Protein AF-A0A4Y2U5A9-F1 (afdb_monomer_lite)

Foldseek 3Di:
DWFDADVDIDDDDDDDDDVVVPCVVCVVVVVDDDDDPVVQVRRDDPNHTDDDDDDDDD

InterPro domains:
  IPR004162 E3 ubiquitin-protein ligase SINA-like, animal [PTHR45877] (1-57)
  IPR008974 TRAF-like [G3DSA:2.60.210.10] (1-57)
  IPR018121 Seven-in-absentia protein, TRAF-like domain [PF03145] (1-54)

Organism: Araneus ventricosus (NCBI:txid182803)

Sequence (58 aa):
LELNGNRRRLTWEATPRSILEGVTPAIMSSDCLVFDTNIAQIFADNGNLGINVTISLC

Structure (mmCIF, N/CA/C/O backbone):
data_AF-A0A4Y2U5A9-F1
#
_entry.id   AF-A0A4Y2U5A9-F1
#
loop_
_atom_site.group_PDB
_atom_site.id
_atom_site.type_symbol
_atom_site.label_atom_id
_atom_site.label_alt_id
_atom_site.label_comp_id
_atom_site.label_asym_id
_atom_site.label_entity_id
_atom_site.label_seq_id
_atom_site.pdbx_PDB_ins_code
_atom_site.Cartn_x
_atom_site.Cartn_y
_atom_site.Cartn_z
_atom_site.occupancy
_atom_site.B_iso_or_equiv
_atom_site.auth_seq_id
_atom_site.auth_comp_id
_atom_site.auth_asym_id
_atom_site.auth_atom_id
_atom_site.pdbx_PDB_model_num
ATOM 1 N N . LEU A 1 1 ? 2.106 -4.592 1.328 1.00 97.62 1 LEU A N 1
ATOM 2 C CA . LEU A 1 1 ? 1.460 -3.410 1.944 1.00 97.62 1 LEU A CA 1
ATOM 3 C C . LEU A 1 1 ? 0.431 -3.896 2.944 1.00 97.62 1 LEU A C 1
ATOM 5 O O . LEU A 1 1 ? -0.300 -4.827 2.629 1.00 97.62 1 LEU A O 1
ATOM 9 N N . GLU A 1 2 ? 0.366 -3.291 4.121 1.00 98.25 2 GLU A N 1
ATOM 10 C CA . GLU A 1 2 ? -0.542 -3.729 5.180 1.00 98.25 2 GLU A CA 1
ATOM 11 C C . GLU A 1 2 ? -1.128 -2.541 5.953 1.00 98.25 2 GLU A C 1
ATOM 13 O O . GLU A 1 2 ? -0.401 -1.630 6.345 1.00 98.25 2 GLU A O 1
ATOM 18 N N . LEU A 1 3 ? -2.444 -2.570 6.181 1.00 97.81 3 LEU A N 1
ATOM 19 C CA . LEU A 1 3 ? -3.155 -1.685 7.102 1.00 97.81 3 LEU A CA 1
ATOM 20 C C . LEU A 1 3 ? -3.471 -2.460 8.381 1.00 97.81 3 LEU A C 1
ATOM 22 O O . LEU A 1 3 ? -4.037 -3.557 8.322 1.00 97.81 3 LEU A O 1
ATOM 26 N N . ASN A 1 4 ? -3.145 -1.875 9.531 1.00 96.56 4 ASN A N 1
ATOM 27 C CA . ASN A 1 4 ? -3.425 -2.456 10.840 1.00 96.56 4 ASN A CA 1
ATOM 28 C C . ASN A 1 4 ? -4.394 -1.578 11.614 1.00 96.56 4 ASN A C 1
ATOM 30 O O . ASN A 1 4 ? -4.203 -0.375 11.735 1.00 96.56 4 ASN A O 1
ATOM 34 N N . GLY A 1 5 ? -5.441 -2.202 12.137 1.00 92.19 5 GLY A N 1
ATOM 35 C CA . GLY A 1 5 ? -6.444 -1.569 12.977 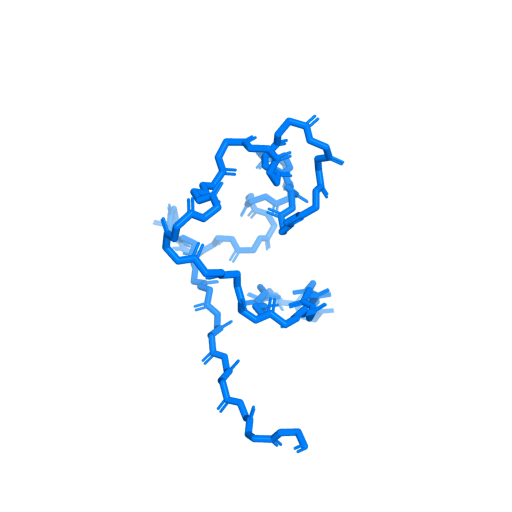1.00 92.19 5 GLY A CA 1
ATOM 36 C C . GLY A 1 5 ? -6.718 -2.449 14.186 1.00 92.19 5 GLY A C 1
ATOM 37 O O . GLY A 1 5 ? -6.203 -3.564 14.300 1.00 92.19 5 GLY A O 1
ATOM 38 N N . ASN A 1 6 ? -7.559 -1.979 15.103 1.00 90.81 6 ASN A N 1
ATOM 39 C CA . ASN A 1 6 ? -7.877 -2.752 16.301 1.00 90.81 6 ASN A CA 1
ATOM 40 C C . ASN A 1 6 ? -8.502 -4.115 15.931 1.00 90.81 6 ASN A C 1
ATOM 42 O O . ASN A 1 6 ? -9.651 -4.180 15.491 1.00 90.81 6 ASN A O 1
ATOM 46 N N . ARG A 1 7 ? -7.731 -5.202 16.100 1.00 93.38 7 ARG A N 1
ATOM 47 C CA . ARG A 1 7 ? -8.086 -6.591 15.728 1.00 93.38 7 ARG A CA 1
ATOM 48 C C . ARG A 1 7 ? -8.455 -6.785 14.251 1.00 93.38 7 ARG A C 1
ATOM 50 O O . ARG A 1 7 ? -9.134 -7.751 13.908 1.00 93.38 7 ARG A O 1
ATOM 57 N N . ARG A 1 8 ? -8.034 -5.874 13.375 1.00 95.38 8 ARG A N 1
ATOM 58 C CA . ARG A 1 8 ? -8.303 -5.924 11.935 1.00 95.38 8 ARG A CA 1
ATOM 59 C C . ARG A 1 8 ? -6.998 -5.745 11.184 1.00 95.38 8 ARG A C 1
ATOM 61 O O . ARG A 1 8 ? -6.146 -4.966 11.601 1.00 95.38 8 ARG A O 1
ATOM 68 N N . ARG A 1 9 ? -6.864 -6.447 10.065 1.00 97.06 9 ARG A N 1
ATOM 69 C CA . ARG A 1 9 ? -5.695 -6.367 9.195 1.00 97.06 9 ARG A CA 1
ATOM 70 C C . ARG A 1 9 ? -6.133 -6.516 7.749 1.00 97.06 9 ARG A C 1
ATOM 72 O O . ARG A 1 9 ? -6.923 -7.409 7.449 1.00 97.06 9 ARG A O 1
ATOM 79 N N . LEU A 1 10 ? -5.628 -5.648 6.883 1.00 97.88 10 LEU A N 1
ATOM 80 C CA . LEU A 1 10 ? -5.793 -5.742 5.437 1.00 97.88 10 LEU A CA 1
ATOM 81 C C . LEU A 1 10 ? -4.404 -5.803 4.811 1.00 97.88 10 LEU A C 1
ATOM 83 O O . LEU A 1 10 ? -3.599 -4.906 5.044 1.00 97.88 10 LEU A O 1
ATOM 87 N N . THR A 1 11 ? -4.130 -6.836 4.019 1.00 97.94 11 THR A N 1
ATOM 88 C CA . THR A 1 11 ? -2.806 -7.075 3.432 1.00 97.94 11 THR A CA 1
ATOM 89 C C . THR A 1 11 ? -2.930 -7.205 1.915 1.00 97.94 11 THR A C 1
ATOM 91 O O . THR A 1 11 ? -3.852 -7.846 1.419 1.00 97.94 11 THR A O 1
ATOM 94 N N . TRP A 1 12 ? -2.000 -6.592 1.185 1.00 98.31 12 TRP A N 1
ATOM 95 C CA . TRP A 1 12 ? -1.831 -6.736 -0.260 1.00 98.31 12 TRP A CA 1
ATOM 96 C C . TRP A 1 12 ? -0.357 -6.991 -0.571 1.00 98.31 12 TRP A C 1
ATOM 98 O O . TRP A 1 12 ? 0.511 -6.215 -0.159 1.00 98.31 12 TRP A O 1
ATOM 108 N N . GLU A 1 13 ? -0.077 -8.069 -1.293 1.00 97.75 13 GLU A N 1
ATOM 109 C CA . GLU A 1 13 ? 1.267 -8.493 -1.683 1.00 97.75 13 GLU A CA 1
ATOM 110 C C . GLU A 1 13 ? 1.332 -8.608 -3.203 1.00 97.75 13 GLU A C 1
ATOM 112 O O . GLU A 1 13 ? 0.414 -9.130 -3.832 1.00 97.75 13 GLU A O 1
ATOM 117 N N . ALA A 1 14 ? 2.412 -8.101 -3.791 1.00 96.62 14 ALA A N 1
ATOM 118 C CA . ALA A 1 14 ? 2.673 -8.183 -5.220 1.00 96.62 14 ALA A CA 1
ATOM 119 C C . ALA A 1 14 ? 4.166 -7.981 -5.492 1.00 96.62 14 ALA A C 1
ATOM 121 O O . ALA A 1 14 ? 4.908 -7.479 -4.643 1.00 96.62 14 ALA A O 1
ATOM 122 N N . THR A 1 15 ? 4.595 -8.319 -6.705 1.00 95.81 15 THR A N 1
ATOM 123 C CA . THR A 1 15 ? 5.929 -7.973 -7.199 1.00 95.81 15 THR A CA 1
ATOM 124 C C . THR A 1 15 ? 6.002 -6.469 -7.502 1.00 95.81 15 THR A C 1
ATOM 126 O O . THR A 1 15 ? 5.093 -5.940 -8.150 1.00 95.81 15 THR A O 1
ATOM 129 N N . PRO A 1 16 ? 7.060 -5.754 -7.069 1.00 95.00 16 PRO A N 1
ATOM 130 C CA . PRO A 1 16 ? 7.249 -4.352 -7.420 1.00 95.00 16 PRO A CA 1
ATOM 131 C C . PRO A 1 16 ? 7.272 -4.145 -8.935 1.00 95.00 16 PRO A C 1
ATOM 133 O O . PRO A 1 16 ? 7.942 -4.872 -9.668 1.00 95.00 16 PRO A O 1
ATOM 136 N N . ARG A 1 17 ? 6.545 -3.127 -9.394 1.00 93.75 17 ARG A N 1
ATOM 137 C CA . ARG A 1 17 ? 6.417 -2.798 -10.814 1.00 93.75 17 ARG A CA 1
ATOM 138 C C . ARG A 1 17 ? 7.572 -1.905 -11.271 1.00 93.75 17 ARG A C 1
ATOM 140 O O . ARG A 1 17 ? 8.060 -1.076 -10.501 1.00 93.75 17 ARG A O 1
ATOM 147 N N . SER A 1 18 ? 8.013 -2.067 -12.518 1.00 95.81 18 SER A N 1
ATOM 148 C CA . SER A 1 18 ? 9.103 -1.256 -13.072 1.00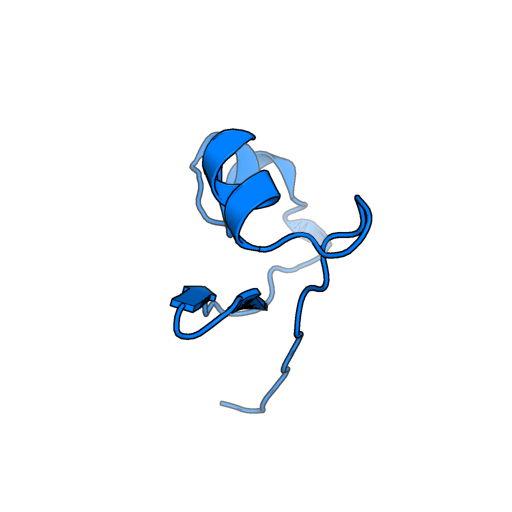 95.81 18 SER A CA 1
ATOM 149 C C . SER A 1 18 ? 8.666 0.192 -13.286 1.00 95.81 18 SER A C 1
ATOM 151 O O . SER A 1 18 ? 7.548 0.460 -13.723 1.00 95.81 18 SER A O 1
ATOM 153 N N . ILE A 1 19 ? 9.582 1.142 -13.080 1.00 96.00 19 ILE A N 1
ATOM 154 C CA . ILE A 1 19 ? 9.337 2.560 -13.389 1.00 96.00 19 ILE A CA 1
ATOM 155 C C . ILE A 1 19 ? 9.028 2.797 -14.875 1.00 96.00 19 ILE A C 1
ATOM 157 O O . ILE A 1 19 ? 8.367 3.775 -15.208 1.00 96.00 19 ILE A O 1
ATOM 161 N N . LEU A 1 20 ? 9.483 1.901 -15.758 1.00 96.62 20 LEU A N 1
ATOM 162 C CA . LEU A 1 20 ? 9.252 1.988 -17.202 1.00 96.62 20 LEU A CA 1
ATOM 163 C C . LEU A 1 20 ? 7.791 1.708 -17.579 1.00 96.62 20 LEU A C 1
ATOM 165 O O . LEU A 1 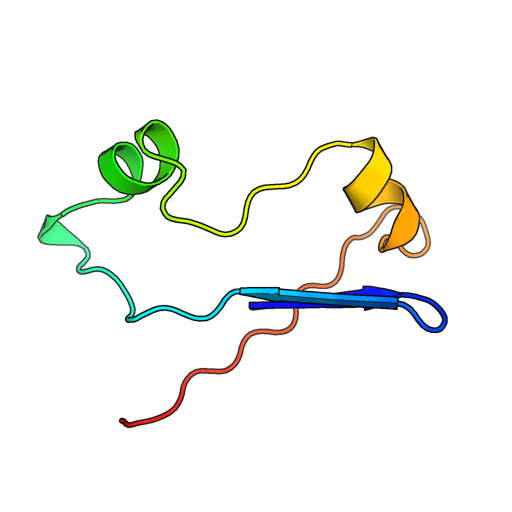20 ? 7.306 2.228 -18.577 1.00 96.62 20 LEU A O 1
ATOM 169 N N . GLU A 1 21 ? 7.094 0.898 -16.781 1.00 92.94 21 GLU A N 1
ATOM 170 C CA . GLU A 1 21 ? 5.684 0.551 -16.994 1.00 92.94 21 GLU A CA 1
ATOM 171 C C . GLU A 1 21 ? 4.741 1.625 -16.423 1.00 92.94 21 GLU A C 1
ATOM 173 O O . GLU A 1 21 ? 3.580 1.727 -16.826 1.00 92.94 21 GLU A O 1
ATOM 178 N N . GLY A 1 22 ? 5.245 2.454 -15.501 1.00 93.12 22 GLY A N 1
ATOM 179 C CA . GLY A 1 22 ? 4.461 3.445 -14.774 1.00 93.12 22 GLY A CA 1
ATOM 180 C C . GLY A 1 22 ? 3.431 2.821 -13.822 1.00 93.12 22 GLY A C 1
ATOM 181 O O . GLY A 1 22 ? 3.368 1.608 -13.628 1.00 93.12 22 GLY A O 1
ATOM 182 N N . VAL A 1 23 ? 2.607 3.670 -13.1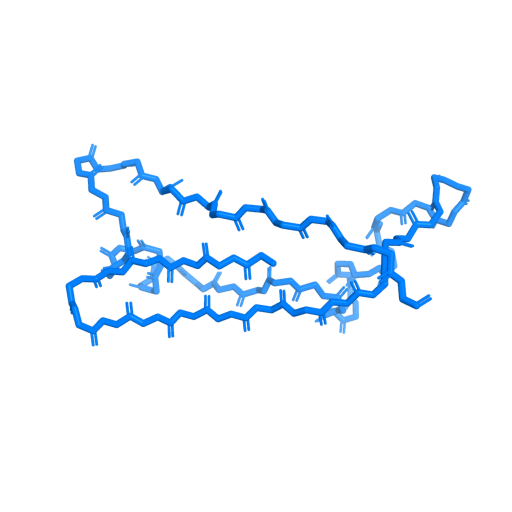97 1.00 95.56 23 VAL A N 1
ATOM 183 C CA . VAL A 1 23 ? 1.581 3.232 -12.223 1.00 95.56 23 VAL A CA 1
ATOM 184 C C . VAL A 1 23 ? 0.153 3.294 -12.763 1.00 95.56 23 VAL A C 1
ATOM 186 O O . VAL A 1 23 ? -0.719 2.587 -12.267 1.00 95.56 23 VAL A O 1
ATOM 189 N N . THR A 1 24 ? -0.108 4.097 -13.798 1.00 97.00 24 THR A N 1
ATOM 190 C CA . THR A 1 24 ? -1.460 4.299 -14.345 1.00 97.00 24 THR A CA 1
ATOM 191 C C . THR A 1 24 ? -2.142 2.998 -14.782 1.00 97.00 24 THR A C 1
ATOM 193 O O . THR A 1 24 ? -3.290 2.795 -14.385 1.00 97.00 24 THR A O 1
ATOM 196 N N . PRO A 1 25 ? -1.482 2.079 -15.523 1.00 96.69 25 PRO A N 1
ATOM 197 C CA . PRO A 1 25 ? -2.121 0.824 -15.927 1.00 96.69 25 PRO A CA 1
ATOM 198 C C . PRO A 1 25 ? -2.539 -0.040 -14.728 1.00 96.69 25 PRO A C 1
ATOM 200 O O . PRO A 1 25 ? -3.616 -0.635 -14.737 1.00 96.69 25 PRO A O 1
ATOM 203 N N . ALA A 1 26 ? -1.718 -0.058 -13.673 1.00 96.12 26 ALA A N 1
ATOM 204 C CA . ALA A 1 26 ? -1.993 -0.785 -12.437 1.00 96.12 26 ALA A CA 1
ATOM 205 C C . ALA A 1 26 ? -3.214 -0.213 -11.705 1.00 96.12 26 ALA A C 1
ATOM 207 O O . ALA A 1 26 ? -4.106 -0.952 -11.302 1.00 96.12 26 ALA A O 1
ATOM 208 N N . ILE A 1 27 ? -3.296 1.116 -11.606 1.00 97.06 27 ILE A N 1
ATOM 209 C CA . ILE A 1 27 ? -4.422 1.805 -10.965 1.00 97.06 27 ILE A CA 1
ATOM 210 C C . ILE A 1 27 ? -5.722 1.559 -11.744 1.00 97.06 27 ILE A C 1
ATOM 212 O O . ILE A 1 27 ? -6.738 1.217 -11.145 1.00 97.06 27 ILE A O 1
ATOM 216 N N . MET A 1 28 ? -5.701 1.680 -13.079 1.00 97.56 28 MET A N 1
ATOM 217 C CA . MET A 1 28 ? -6.898 1.488 -13.914 1.00 97.56 28 MET A CA 1
ATOM 218 C C . MET A 1 28 ? -7.435 0.053 -13.882 1.00 97.56 28 MET A C 1
ATOM 220 O O . MET A 1 28 ? -8.637 -0.152 -14.026 1.00 97.56 28 MET A O 1
ATOM 224 N N . SER A 1 29 ? -6.557 -0.932 -13.694 1.00 96.88 29 SER A N 1
ATOM 225 C CA . SER A 1 29 ? -6.926 -2.350 -13.597 1.00 96.88 29 SER A CA 1
ATOM 226 C C . SER A 1 29 ? -7.192 -2.819 -12.164 1.00 96.88 29 SER A C 1
ATOM 228 O O . SER A 1 29 ? -7.541 -3.979 -11.968 1.00 96.88 29 SER A O 1
ATOM 230 N N . SER A 1 30 ? -7.072 -1.932 -11.166 1.00 96.50 30 SER A N 1
ATOM 231 C CA . SER A 1 30 ? -7.127 -2.283 -9.735 1.00 96.50 30 SER A CA 1
ATOM 232 C C . SER A 1 30 ? -6.075 -3.319 -9.310 1.00 96.50 30 SER A C 1
ATOM 234 O O . SER A 1 30 ? -6.254 -4.030 -8.324 1.00 96.50 30 SER A O 1
ATOM 236 N N . ASP A 1 31 ? -4.951 -3.377 -10.023 1.00 96.88 31 ASP A N 1
ATOM 237 C CA . ASP A 1 31 ? -3.785 -4.202 -9.701 1.00 96.88 31 ASP A CA 1
ATOM 238 C C . ASP A 1 31 ? -2.861 -3.468 -8.702 1.00 96.88 31 ASP A C 1
ATOM 240 O O . ASP A 1 31 ? -1.689 -3.162 -8.951 1.00 96.88 31 ASP A O 1
ATOM 244 N N . CYS A 1 32 ? -3.452 -3.084 -7.570 1.00 97.44 32 CYS A N 1
ATOM 245 C CA . CYS A 1 32 ? -2.818 -2.405 -6.443 1.00 97.44 32 CYS A CA 1
ATOM 246 C C . CYS A 1 32 ? -3.681 -2.554 -5.175 1.00 97.44 32 CYS A C 1
ATOM 248 O O . CYS A 1 32 ? -4.812 -3.032 -5.233 1.00 97.44 32 CYS A O 1
ATOM 250 N N . LEU A 1 33 ? -3.181 -2.116 -4.015 1.00 97.81 33 LEU A N 1
ATOM 251 C CA . LEU A 1 33 ? -4.013 -2.000 -2.812 1.00 97.81 33 LEU A CA 1
ATOM 252 C C . LEU A 1 33 ? -5.085 -0.914 -3.025 1.00 97.81 33 LEU A C 1
ATOM 254 O O . LEU A 1 33 ? -4.754 0.266 -3.115 1.00 97.81 33 LEU A O 1
ATOM 258 N N . VAL A 1 34 ? -6.359 -1.312 -3.076 1.00 97.50 34 VAL A N 1
ATOM 259 C CA . VAL A 1 34 ? -7.515 -0.416 -3.247 1.00 97.50 34 VAL A CA 1
ATOM 260 C C . VAL A 1 34 ? -8.440 -0.527 -2.035 1.00 97.50 34 VAL A C 1
ATOM 262 O O . VAL A 1 34 ? -8.755 -1.627 -1.584 1.00 97.50 34 VAL A O 1
ATOM 265 N N . PHE A 1 35 ? -8.884 0.611 -1.504 1.00 97.19 35 PHE A N 1
ATOM 266 C CA . PHE A 1 35 ? -9.853 0.694 -0.412 1.00 97.19 35 PHE A CA 1
ATOM 267 C C . PHE A 1 35 ? -10.643 2.005 -0.492 1.00 97.19 35 PHE A C 1
ATOM 269 O O . PHE A 1 35 ? -10.163 2.993 -1.047 1.00 97.19 35 PHE A O 1
ATOM 276 N N . ASP A 1 36 ? -11.860 2.009 0.052 1.00 97.38 36 ASP A N 1
ATOM 277 C CA . ASP A 1 36 ? -12.707 3.201 0.117 1.00 97.38 36 ASP A CA 1
ATOM 278 C C . ASP A 1 36 ? -12.473 4.010 1.409 1.00 97.38 36 ASP A C 1
ATOM 280 O O . ASP A 1 36 ? -11.693 3.638 2.292 1.00 97.38 36 ASP A O 1
ATOM 284 N N . THR A 1 37 ? -13.168 5.143 1.538 1.00 97.69 37 THR A N 1
ATOM 285 C CA . THR A 1 37 ? -13.062 6.011 2.718 1.00 97.69 37 THR A CA 1
ATOM 286 C C . THR A 1 37 ? -13.540 5.326 4.001 1.00 97.69 37 THR A C 1
ATOM 288 O O . THR A 1 37 ? -12.977 5.581 5.064 1.00 97.69 37 THR A O 1
ATOM 291 N N . ASN A 1 38 ? -14.532 4.433 3.923 1.00 96.69 38 ASN A N 1
ATOM 292 C CA . ASN A 1 38 ? -15.038 3.712 5.092 1.00 96.69 38 ASN A CA 1
ATOM 293 C C . ASN A 1 38 ? -13.974 2.752 5.638 1.00 96.69 38 ASN A C 1
ATOM 295 O O . ASN A 1 38 ? -13.740 2.691 6.844 1.00 96.69 38 ASN A O 1
ATOM 299 N N . ILE A 1 39 ? -13.286 2.036 4.749 1.00 96.38 39 ILE A N 1
ATOM 300 C CA . ILE A 1 39 ? -12.158 1.178 5.102 1.00 96.38 39 ILE A CA 1
ATOM 301 C C . ILE A 1 39 ? -11.017 2.026 5.669 1.00 96.38 39 ILE A C 1
ATOM 303 O O . ILE A 1 39 ? -10.488 1.687 6.725 1.00 96.38 39 ILE A O 1
ATOM 307 N N . ALA A 1 40 ? -10.675 3.155 5.041 1.00 97.06 40 ALA A N 1
ATOM 308 C CA . ALA A 1 40 ? -9.637 4.048 5.554 1.00 97.06 40 ALA A CA 1
ATOM 309 C C . ALA A 1 40 ? -9.924 4.498 6.999 1.00 97.06 40 ALA A C 1
ATOM 311 O O . ALA A 1 40 ? -9.029 4.462 7.837 1.00 97.06 40 ALA A O 1
ATOM 312 N N . GLN A 1 41 ? -11.175 4.846 7.322 1.00 96.00 41 GLN A N 1
ATOM 313 C CA . GLN A 1 41 ? -11.584 5.251 8.674 1.00 96.00 41 GLN A CA 1
ATOM 314 C C . GLN A 1 41 ? -11.465 4.133 9.715 1.00 96.00 41 GLN A C 1
ATOM 316 O O . GLN A 1 41 ? -11.178 4.409 10.874 1.00 96.00 41 GLN A O 1
ATOM 321 N N . ILE A 1 42 ? -11.659 2.872 9.320 1.00 96.12 42 ILE A N 1
ATOM 322 C CA . ILE A 1 42 ? -11.491 1.717 10.216 1.00 96.12 42 ILE A CA 1
ATOM 323 C C . ILE A 1 42 ? -10.025 1.547 10.646 1.00 96.12 42 ILE A C 1
ATOM 325 O O . ILE A 1 42 ? -9.763 1.039 11.739 1.00 96.12 42 ILE A O 1
ATOM 329 N N . PHE A 1 43 ? -9.087 1.926 9.776 1.00 97.12 43 PHE A N 1
ATOM 330 C CA . PHE A 1 43 ? -7.648 1.724 9.957 1.00 97.12 43 PHE A CA 1
ATOM 331 C C . PHE A 1 43 ? -6.882 2.998 10.342 1.00 97.12 43 PHE A C 1
ATOM 333 O O . PHE A 1 43 ? -5.721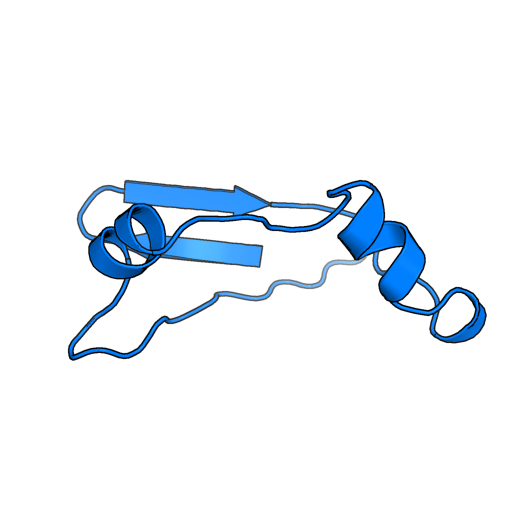 2.906 10.734 1.00 97.12 43 PHE A O 1
ATOM 340 N N . ALA A 1 44 ? -7.498 4.174 10.228 1.00 97.00 44 ALA A N 1
ATOM 341 C CA . ALA A 1 44 ? -6.867 5.439 10.569 1.00 97.00 44 ALA A CA 1
ATOM 342 C C . ALA A 1 44 ? -6.850 5.679 12.085 1.00 97.00 44 ALA A C 1
ATOM 344 O O . ALA A 1 44 ? -7.826 5.411 12.784 1.00 97.00 44 ALA A O 1
ATOM 345 N N . ASP A 1 45 ? -5.758 6.265 12.569 1.00 95.50 45 ASP A N 1
ATOM 346 C CA . ASP A 1 45 ? -5.618 6.754 13.939 1.00 95.50 45 ASP A CA 1
ATOM 347 C C . ASP A 1 45 ? -5.400 8.271 13.921 1.00 95.50 45 ASP A C 1
ATOM 349 O O . ASP A 1 45 ? -4.522 8.784 13.222 1.00 95.50 45 ASP A O 1
ATOM 353 N N . ASN A 1 46 ? -6.244 9.009 14.646 1.00 94.06 46 ASN A N 1
ATOM 354 C CA . ASN A 1 46 ? -6.265 10.478 14.661 1.00 94.06 46 ASN A CA 1
ATOM 355 C C . ASN A 1 46 ? -6.265 11.121 13.257 1.00 94.06 46 ASN A C 1
ATOM 357 O O . ASN A 1 46 ? -5.623 12.145 13.027 1.00 94.06 46 ASN A O 1
ATOM 361 N N . GLY A 1 47 ? -6.971 10.505 12.302 1.00 94.31 47 GLY A N 1
ATOM 362 C CA . GLY A 1 47 ? -7.053 10.974 10.914 1.00 94.31 47 GLY A CA 1
ATOM 363 C C . GLY A 1 47 ? -5.853 10.610 10.033 1.0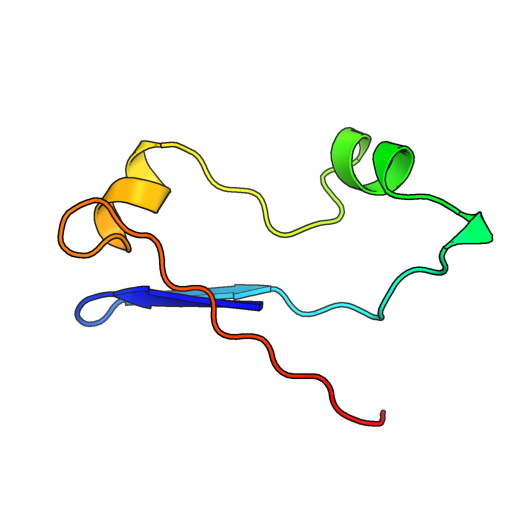0 94.31 47 GLY A C 1
ATOM 364 O O . GLY A 1 47 ? -5.860 10.941 8.850 1.00 94.31 47 GLY A O 1
ATOM 365 N N . ASN A 1 48 ? -4.857 9.898 10.564 1.00 96.75 48 ASN A N 1
ATOM 366 C CA . ASN A 1 48 ? -3.691 9.435 9.817 1.00 96.75 48 ASN A CA 1
ATOM 367 C C . ASN A 1 48 ? -3.820 7.946 9.490 1.00 96.75 48 ASN A C 1
ATOM 369 O O . ASN A 1 48 ? -4.155 7.144 10.358 1.00 96.75 48 ASN A O 1
ATOM 373 N N . LEU A 1 49 ? -3.505 7.561 8.253 1.00 97.12 49 LEU A N 1
ATOM 374 C CA . LEU A 1 49 ? -3.494 6.162 7.834 1.00 97.12 49 LEU A CA 1
ATOM 375 C C . LEU A 1 49 ? -2.056 5.638 7.780 1.00 97.12 49 LEU A C 1
ATOM 377 O O . LEU A 1 49 ? -1.275 6.029 6.913 1.00 97.12 49 LEU A O 1
ATOM 381 N N . GLY A 1 50 ? -1.710 4.747 8.708 1.00 97.25 50 GLY A N 1
ATOM 382 C CA . GLY A 1 50 ? -0.433 4.038 8.691 1.00 97.25 50 GLY A CA 1
ATOM 383 C C . GLY A 1 50 ? -0.460 2.878 7.698 1.00 97.25 50 GLY A C 1
ATOM 384 O O . GLY A 1 50 ? -1.372 2.053 7.736 1.00 97.25 50 GLY A O 1
ATOM 385 N N . ILE A 1 51 ? 0.549 2.799 6.829 1.00 98.19 51 ILE A N 1
ATOM 386 C CA . ILE A 1 51 ? 0.719 1.692 5.882 1.00 98.19 51 ILE A CA 1
ATOM 387 C C . ILE A 1 51 ? 2.067 1.033 6.142 1.00 98.19 51 ILE A C 1
ATOM 389 O O . ILE A 1 51 ? 3.118 1.641 5.941 1.00 98.19 51 ILE A O 1
ATOM 393 N N . ASN A 1 52 ? 2.037 -0.230 6.550 1.00 98.06 52 ASN A N 1
ATOM 394 C CA . ASN A 1 52 ? 3.237 -1.037 6.688 1.00 98.06 52 ASN A CA 1
ATOM 395 C C . ASN A 1 52 ? 3.695 -1.507 5.304 1.00 98.06 52 ASN A C 1
ATOM 397 O O . ASN A 1 52 ? 2.922 -2.061 4.512 1.00 98.06 52 ASN A O 1
ATOM 401 N N . VAL A 1 53 ? 4.976 -1.293 5.017 1.00 98.06 53 VAL A N 1
ATOM 402 C CA . VAL A 1 53 ? 5.611 -1.684 3.760 1.00 98.06 53 VAL A CA 1
ATOM 403 C C . VAL A 1 53 ? 6.724 -2.668 4.072 1.00 98.06 53 VAL A C 1
ATOM 405 O O . VAL A 1 53 ? 7.612 -2.387 4.873 1.00 98.06 53 VAL A O 1
ATOM 408 N N . THR A 1 54 ? 6.683 -3.819 3.415 1.00 98.12 54 THR A N 1
ATOM 409 C CA . THR A 1 54 ? 7.722 -4.841 3.507 1.00 98.12 54 THR A CA 1
ATOM 410 C C . THR A 1 54 ? 8.161 -5.180 2.095 1.00 98.12 54 THR A C 1
ATOM 412 O O . THR A 1 54 ? 7.319 -5.403 1.226 1.00 98.12 54 THR A O 1
ATOM 415 N N . ILE A 1 55 ? 9.474 -5.175 1.872 1.00 97.56 55 ILE A N 1
ATOM 416 C CA . ILE A 1 55 ? 10.107 -5.626 0.634 1.00 97.56 55 ILE A CA 1
ATOM 417 C C . ILE A 1 55 ? 11.007 -6.793 1.018 1.00 97.56 55 ILE A C 1
ATOM 419 O O . ILE A 1 55 ? 11.839 -6.666 1.916 1.00 97.56 55 ILE A O 1
ATOM 423 N N . SER A 1 56 ? 10.831 -7.920 0.344 1.00 96.56 56 SER A N 1
ATOM 424 C CA . SER A 1 56 ? 11.603 -9.140 0.548 1.00 96.56 56 SER A CA 1
ATOM 425 C C . SER A 1 56 ? 12.111 -9.650 -0.795 1.00 96.56 56 SER A C 1
ATOM 427 O O . SER A 1 56 ? 11.481 -9.444 -1.834 1.00 96.56 56 SER A O 1
ATOM 429 N N . LEU A 1 57 ? 13.281 -10.290 -0.773 1.00 95.50 57 LEU A N 1
ATOM 430 C CA . LEU A 1 57 ? 13.761 -11.047 -1.926 1.00 95.50 57 LEU A CA 1
ATOM 431 C C . LEU A 1 57 ? 12.911 -12.319 -2.048 1.00 95.50 57 LEU A C 1
ATOM 433 O O . LEU A 1 57 ? 12.584 -12.930 -1.028 1.00 95.50 57 LEU A O 1
ATOM 437 N N . CYS A 1 58 ? 12.532 -12.657 -3.279 1.00 80.50 58 CYS A N 1
ATOM 438 C CA . CYS A 1 58 ? 11.742 -13.840 -3.618 1.00 80.50 58 CYS A CA 1
ATOM 439 C C . CYS A 1 58 ? 12.654 -14.996 -4.034 1.00 80.50 58 CYS A C 1
ATOM 441 O O . CYS A 1 58 ? 13.631 -14.719 -4.769 1.00 80.50 58 CYS A O 1
#

Radius of gyration: 13.11 Å; chains: 1; bounding box: 29×25×34 Å

pLDDT: mean 96.13, std 2.61, range [80.5, 98.31]

Secondary structure (DSSP, 8-state):
-EEEETTEEEE---PPPPTTT-SHHHHHTT-S----HHHHHHH-BTTB---B------